Protein AF-A0A6J6XHI1-F1 (afdb_monomer_lite)

Foldseek 3Di:
DDDDDDDDDPDDDDDDDPDDDDDDDDDDDDDPDDDPDDPDDDDDPDDCPVPPPQPDPPVVVDDPVVLLVVLLVDDLVNLVVVLVVCVVPVVPVSSNVSSVVNNVVVD

Sequence (107 aa):
MPKSGKLVTLNSDDTAASKNITLNKDATVANTQKTAANSKAKAKASPASTSAKLPIASYDDLSALQILDLLGALNKTELAKIKKYETANRSRQTILKKIAMLSDAAK

pLDDT: mean 70.79, std 20.2, range [39.09, 95.44]

Organism: NCBI:txid449393

Radius of gyration: 32.2 Å; chains: 1; bounding box: 94×56×48 Å

Structure (mmCIF, N/CA/C/O backbone):
data_AF-A0A6J6XHI1-F1
#
_entry.id   AF-A0A6J6XHI1-F1
#
loop_
_atom_site.group_PDB
_atom_site.id
_atom_site.type_symbol
_atom_site.label_atom_id
_atom_site.label_alt_id
_atom_site.label_comp_id
_atom_site.label_asym_id
_atom_site.label_entity_id
_atom_site.label_seq_id
_atom_site.pdbx_PDB_ins_code
_atom_site.Cartn_x
_atom_site.Cartn_y
_atom_site.Cartn_z
_atom_site.occupancy
_atom_site.B_iso_or_equiv
_atom_site.auth_seq_id
_atom_site.auth_comp_id
_atom_site.auth_asym_id
_atom_site.auth_atom_id
_atom_site.pdbx_PDB_model_num
ATOM 1 N N . MET A 1 1 ? 78.054 -31.771 34.290 1.00 42.78 1 MET A N 1
ATOM 2 C CA . MET A 1 1 ? 78.383 -32.861 33.336 1.00 42.78 1 MET A CA 1
ATOM 3 C C . MET A 1 1 ? 77.396 -34.001 33.575 1.00 42.78 1 MET A C 1
ATOM 5 O O . MET A 1 1 ? 77.033 -34.147 34.733 1.00 42.78 1 MET A O 1
ATOM 9 N N . PRO A 1 2 ? 77.082 -34.902 32.630 1.00 53.41 2 PRO A N 1
ATOM 10 C CA . PRO A 1 2 ? 76.630 -34.804 31.234 1.00 53.41 2 PRO A CA 1
ATOM 11 C C . PRO A 1 2 ? 75.185 -35.386 31.074 1.00 53.41 2 PRO A C 1
ATOM 13 O O . PRO A 1 2 ? 74.699 -36.102 31.932 1.00 53.41 2 PRO A O 1
ATOM 16 N N . LYS A 1 3 ? 74.389 -34.878 30.125 1.00 48.25 3 LYS A N 1
ATOM 17 C CA . LYS A 1 3 ? 73.924 -35.505 28.861 1.00 48.25 3 LYS A CA 1
ATOM 18 C C . LYS A 1 3 ? 72.863 -36.625 28.926 1.00 48.25 3 LYS A C 1
ATOM 20 O O . LYS A 1 3 ? 73.018 -37.635 29.596 1.00 48.25 3 LYS A O 1
ATOM 25 N N . SER A 1 4 ? 71.949 -36.468 27.959 1.00 54.00 4 SER A N 1
ATOM 26 C CA . SER A 1 4 ? 71.303 -37.481 27.103 1.00 54.00 4 SER A CA 1
ATOM 27 C C . SER A 1 4 ? 70.133 -38.292 27.657 1.00 54.00 4 SER A C 1
ATOM 29 O O . SER A 1 4 ? 70.269 -39.036 28.615 1.00 54.00 4 SER A O 1
ATOM 31 N N . GLY A 1 5 ? 69.007 -38.226 26.937 1.00 52.59 5 GLY A N 1
ATOM 32 C CA . GLY A 1 5 ? 67.890 -39.151 27.115 1.00 52.59 5 GLY A CA 1
ATOM 33 C C . GLY A 1 5 ? 66.619 -38.726 26.387 1.00 52.59 5 GLY A C 1
ATOM 34 O O . GLY A 1 5 ? 65.652 -38.326 27.011 1.00 52.59 5 GLY A O 1
ATOM 35 N N . LYS A 1 6 ? 66.650 -38.780 25.057 1.00 57.78 6 LYS A N 1
ATOM 36 C CA . LYS A 1 6 ? 65.527 -38.590 24.130 1.00 57.78 6 LYS A CA 1
ATOM 37 C C . LYS A 1 6 ? 64.396 -39.587 24.427 1.00 57.78 6 LYS A C 1
ATOM 39 O O . LYS A 1 6 ? 64.662 -40.781 24.416 1.00 57.78 6 LYS A O 1
ATOM 44 N N . LEU A 1 7 ? 63.150 -39.125 24.527 1.00 47.22 7 LEU A N 1
ATOM 45 C CA . LEU A 1 7 ? 62.016 -39.877 23.988 1.00 47.22 7 LEU A CA 1
ATOM 46 C C . LEU A 1 7 ? 60.948 -38.902 23.494 1.00 47.22 7 LEU A C 1
ATOM 48 O O . LEU A 1 7 ? 60.340 -38.152 24.249 1.00 47.22 7 LEU A O 1
ATOM 52 N N . VAL A 1 8 ? 60.791 -38.897 22.176 1.00 53.41 8 VAL A N 1
ATOM 53 C CA . VAL A 1 8 ? 59.625 -38.358 21.491 1.00 53.41 8 VAL A CA 1
ATOM 54 C C . VAL A 1 8 ? 58.458 -39.253 21.881 1.00 53.41 8 VAL A C 1
ATOM 56 O O . VAL A 1 8 ? 58.407 -40.406 21.457 1.00 53.41 8 VAL A O 1
ATOM 59 N N . THR A 1 9 ? 57.536 -38.718 22.669 1.00 55.47 9 THR A N 1
ATOM 60 C CA . THR A 1 9 ? 56.197 -39.281 22.804 1.00 55.47 9 THR A CA 1
ATOM 61 C C . THR A 1 9 ? 55.265 -38.361 22.034 1.00 55.47 9 THR A C 1
ATOM 63 O O . THR A 1 9 ? 54.850 -37.317 22.526 1.00 55.47 9 THR A O 1
ATOM 66 N N . LEU A 1 10 ? 54.996 -38.738 20.784 1.00 56.00 10 LEU A N 1
ATOM 67 C CA . LEU A 1 10 ? 53.841 -38.267 20.031 1.00 56.00 10 LEU A CA 1
ATOM 68 C C . LEU A 1 10 ? 52.606 -38.865 20.705 1.00 56.00 10 LEU A C 1
ATOM 70 O O . LEU A 1 10 ? 52.205 -39.967 20.352 1.00 56.00 10 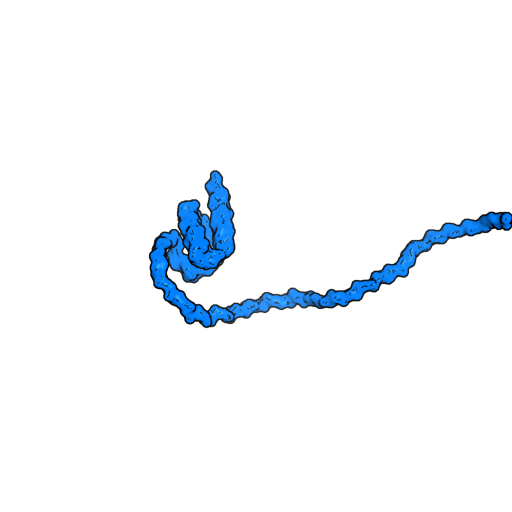LEU A O 1
ATOM 74 N N . ASN A 1 11 ? 52.046 -38.174 21.691 1.00 53.38 11 ASN A N 1
ATOM 75 C CA . ASN A 1 11 ? 50.708 -38.465 22.185 1.00 53.38 11 ASN A CA 1
ATOM 76 C C . ASN A 1 11 ? 49.926 -37.160 22.158 1.00 53.38 11 ASN A C 1
ATOM 78 O O . ASN A 1 11 ? 50.294 -36.191 22.814 1.00 53.38 11 ASN A O 1
ATOM 82 N N . SER A 1 12 ? 48.909 -37.169 21.303 1.00 50.09 12 SER A N 1
ATOM 83 C CA . SER A 1 12 ? 47.958 -36.106 21.034 1.00 50.09 12 SER A CA 1
ATOM 84 C C . SER A 1 12 ? 47.493 -35.422 22.310 1.00 50.09 12 SER A C 1
ATOM 86 O O . SER A 1 12 ? 47.080 -36.098 23.253 1.00 50.09 12 SER A O 1
ATOM 88 N N . ASP A 1 13 ? 47.560 -34.094 22.286 1.00 48.91 13 ASP A N 1
ATOM 89 C CA . ASP A 1 13 ? 47.169 -33.211 23.368 1.00 48.91 13 ASP A CA 1
ATOM 90 C C . ASP A 1 13 ? 45.858 -33.623 24.039 1.00 48.91 13 ASP A C 1
ATOM 92 O O . ASP A 1 13 ? 44.803 -33.808 23.423 1.00 48.91 13 ASP A O 1
ATOM 96 N N . ASP A 1 14 ? 46.005 -33.731 25.352 1.00 49.22 14 ASP A N 1
ATOM 97 C CA . ASP A 1 14 ? 45.006 -33.717 26.390 1.00 49.22 14 ASP A CA 1
ATOM 98 C C . ASP A 1 14 ? 43.763 -32.878 26.068 1.00 49.22 14 ASP A C 1
ATOM 100 O O . ASP A 1 14 ? 43.779 -31.656 25.927 1.00 49.22 14 ASP A O 1
ATOM 104 N N . THR A 1 15 ? 42.627 -33.570 26.081 1.00 51.19 15 THR A N 1
ATOM 105 C CA . THR A 1 15 ? 41.517 -33.309 27.005 1.00 51.19 15 THR A CA 1
ATOM 106 C C . THR A 1 15 ? 41.707 -32.083 27.915 1.00 51.19 15 THR A C 1
ATOM 108 O O . THR A 1 15 ? 42.087 -32.199 29.078 1.00 51.19 15 THR A O 1
ATOM 111 N N . ALA A 1 16 ? 41.314 -30.905 27.430 1.00 48.62 16 ALA A N 1
ATOM 112 C CA . ALA A 1 16 ? 41.046 -29.738 28.265 1.00 48.62 16 ALA A CA 1
ATOM 113 C C . ALA A 1 16 ? 39.592 -29.283 28.077 1.00 48.62 16 ALA A C 1
ATOM 115 O O . ALA A 1 16 ? 39.250 -28.462 27.231 1.00 48.62 16 ALA A O 1
ATOM 116 N N . ALA A 1 17 ? 38.730 -29.897 28.887 1.00 49.62 17 ALA A N 1
ATOM 117 C CA . ALA A 1 17 ? 37.598 -29.285 29.575 1.00 49.62 17 ALA A CA 1
ATOM 118 C C . ALA A 1 17 ? 36.996 -28.012 28.943 1.00 49.62 17 ALA A C 1
ATOM 120 O O . ALA A 1 17 ? 37.223 -26.891 29.396 1.00 49.62 17 ALA A O 1
ATOM 121 N N . SER A 1 18 ? 36.082 -28.205 27.991 1.00 47.91 18 SER A N 1
ATOM 122 C CA . SER A 1 18 ? 35.026 -27.226 27.732 1.00 47.91 18 SER A CA 1
ATOM 123 C C . SER A 1 18 ? 34.072 -27.189 28.930 1.00 47.91 18 SER A C 1
ATOM 125 O O . SER A 1 18 ? 33.166 -28.011 29.053 1.00 47.91 18 SER A O 1
ATOM 127 N N . LYS A 1 19 ? 34.293 -26.240 29.844 1.00 58.16 19 LYS A N 1
ATOM 128 C CA . LYS A 1 19 ? 33.337 -25.870 30.894 1.00 58.16 19 LYS A CA 1
ATOM 129 C C . LYS A 1 19 ? 32.988 -24.392 30.781 1.00 58.16 19 LYS A C 1
ATOM 131 O O . LYS A 1 19 ? 33.640 -23.549 31.384 1.00 58.16 19 LYS A O 1
ATOM 136 N N . ASN A 1 20 ? 31.907 -24.114 30.060 1.00 50.41 20 ASN A N 1
ATOM 137 C CA . ASN A 1 20 ? 30.910 -23.135 30.495 1.00 50.41 20 ASN A CA 1
ATOM 138 C C . ASN A 1 20 ? 29.572 -23.483 29.813 1.00 50.41 20 ASN A C 1
ATOM 140 O O . ASN A 1 20 ? 29.344 -23.149 28.659 1.00 50.41 20 ASN A O 1
ATOM 144 N N . ILE A 1 21 ? 28.840 -24.462 30.348 1.00 54.62 21 ILE A N 1
ATOM 145 C CA . ILE A 1 21 ? 27.621 -24.226 31.144 1.00 54.62 21 ILE A CA 1
ATOM 146 C C . ILE A 1 21 ? 26.633 -23.300 30.409 1.00 54.62 21 ILE A C 1
ATOM 148 O O . ILE A 1 21 ? 26.498 -22.114 30.675 1.00 54.62 21 ILE A O 1
ATOM 152 N N . THR A 1 22 ? 25.959 -23.908 29.436 1.00 49.12 22 THR A N 1
ATOM 153 C CA . THR A 1 22 ? 24.502 -23.962 29.284 1.00 49.12 22 THR A CA 1
ATOM 154 C C . THR A 1 22 ? 23.675 -22.816 29.882 1.00 49.12 22 THR A C 1
ATOM 156 O O . THR A 1 22 ? 23.308 -22.837 31.058 1.00 49.12 22 THR A O 1
ATOM 159 N N . LEU A 1 23 ? 23.186 -21.938 29.003 1.00 51.94 23 LEU A N 1
ATOM 160 C CA . LEU A 1 23 ? 21.825 -21.419 29.112 1.00 51.94 23 LEU A CA 1
ATOM 161 C C . LEU A 1 23 ? 20.939 -22.182 28.131 1.00 51.94 23 LEU A C 1
ATOM 163 O O . LEU A 1 23 ? 21.058 -22.093 26.913 1.00 51.94 23 LEU A O 1
ATOM 167 N N . ASN A 1 24 ? 20.089 -22.994 28.741 1.00 58.25 24 ASN A N 1
ATOM 168 C CA . ASN A 1 24 ? 19.045 -23.786 28.130 1.00 58.25 24 ASN A CA 1
ATOM 169 C C . ASN A 1 24 ? 18.016 -22.919 27.398 1.00 58.25 24 ASN A C 1
ATOM 171 O O . ASN A 1 24 ? 17.704 -21.822 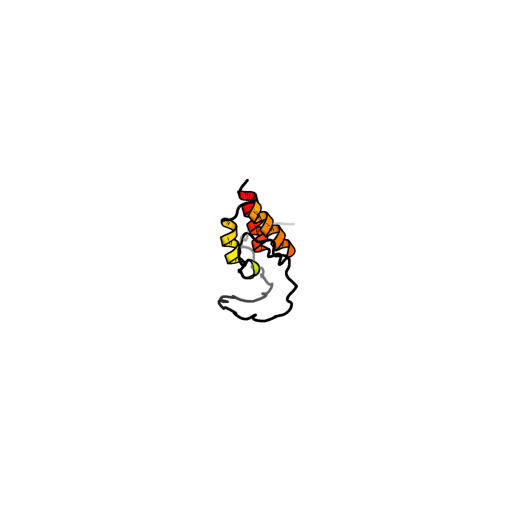27.865 1.00 58.25 24 ASN A O 1
ATOM 175 N N . LYS A 1 25 ? 17.374 -23.557 26.418 1.00 53.25 25 LYS A N 1
ATOM 176 C CA . LYS A 1 25 ? 15.915 -23.744 26.257 1.00 53.25 25 LYS A CA 1
ATOM 177 C C . LYS A 1 25 ? 15.530 -23.478 24.806 1.00 53.25 25 LYS A C 1
ATOM 179 O O . LYS A 1 25 ? 15.564 -22.352 24.336 1.00 53.25 25 LYS A O 1
ATOM 184 N N . ASP A 1 26 ? 15.390 -24.562 24.054 1.00 44.66 26 ASP A N 1
ATOM 185 C CA . ASP A 1 26 ? 14.073 -25.133 23.721 1.00 44.66 26 ASP A CA 1
ATOM 186 C C . ASP A 1 26 ? 13.509 -24.392 22.499 1.00 44.66 26 ASP A C 1
ATOM 188 O O . ASP A 1 26 ? 13.138 -23.225 22.544 1.00 44.66 26 ASP A O 1
ATOM 192 N N . ALA A 1 27 ? 13.625 -24.973 21.308 1.00 50.88 27 ALA A N 1
ATOM 193 C CA . ALA A 1 27 ? 12.503 -25.739 20.777 1.00 50.88 27 ALA A CA 1
ATOM 194 C C . ALA A 1 27 ? 11.168 -25.005 20.996 1.00 50.88 27 ALA A C 1
ATOM 196 O O . ALA A 1 27 ? 10.378 -25.341 21.863 1.00 50.88 27 ALA A O 1
ATOM 197 N N . THR A 1 28 ? 10.886 -24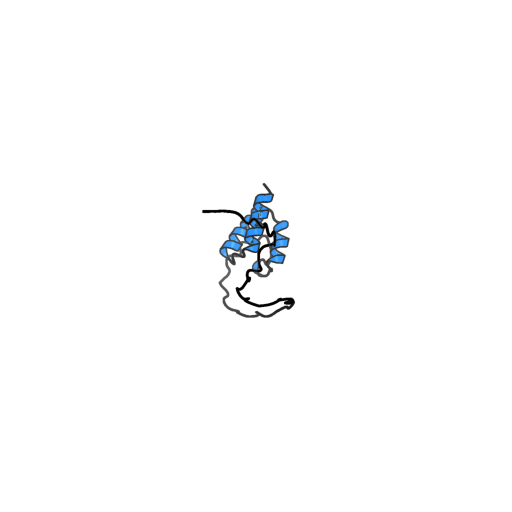.016 20.152 1.00 47.78 28 THR A N 1
ATOM 198 C CA . THR A 1 28 ? 9.498 -23.623 19.889 1.00 47.78 28 THR A CA 1
ATOM 199 C C . THR A 1 28 ? 9.133 -24.082 18.489 1.00 47.78 28 THR A C 1
ATOM 201 O O . THR A 1 28 ? 9.041 -23.325 17.527 1.00 47.78 28 THR A O 1
ATOM 204 N N . VAL A 1 29 ? 8.933 -25.395 18.389 1.00 53.25 29 VAL A N 1
ATOM 205 C CA . VAL A 1 29 ? 7.932 -25.930 17.471 1.00 53.25 29 VAL A CA 1
ATOM 206 C C . VAL A 1 29 ? 6.576 -25.384 17.939 1.00 53.25 29 VAL A C 1
ATOM 208 O O . VAL A 1 29 ? 6.285 -25.407 19.130 1.00 53.25 29 VAL A O 1
ATOM 211 N N . ALA A 1 30 ? 5.766 -24.927 16.982 1.00 49.84 30 ALA A N 1
ATOM 212 C CA . ALA A 1 30 ? 4.366 -24.507 17.104 1.00 49.84 30 ALA A CA 1
ATOM 213 C C . ALA A 1 30 ? 4.071 -23.124 17.724 1.00 49.84 30 ALA A C 1
ATOM 215 O O . ALA A 1 30 ? 3.995 -22.946 18.934 1.00 49.84 30 ALA A O 1
ATOM 216 N N . ASN A 1 31 ? 3.670 -22.186 16.858 1.00 49.03 31 ASN A N 1
ATOM 217 C CA . ASN A 1 31 ? 2.455 -21.418 17.133 1.00 49.03 31 ASN A CA 1
ATOM 218 C C . ASN A 1 31 ? 1.684 -21.123 15.836 1.00 49.03 31 ASN A C 1
ATOM 220 O O . ASN A 1 31 ? 1.619 -19.999 15.342 1.00 49.03 31 ASN A O 1
ATOM 224 N N . THR A 1 32 ? 1.073 -22.168 15.276 1.00 53.41 32 THR A N 1
ATOM 225 C CA . THR A 1 32 ? -0.219 -21.995 14.612 1.00 53.41 32 THR A CA 1
ATOM 226 C C . THR A 1 32 ? -1.223 -21.656 15.704 1.00 53.41 32 THR A C 1
ATOM 228 O O . THR A 1 32 ? -1.465 -22.495 16.566 1.00 53.41 32 THR A O 1
ATOM 231 N N . GLN A 1 33 ? -1.770 -20.442 15.655 1.00 57.88 33 GLN A N 1
ATOM 232 C CA . GLN A 1 33 ? -3.127 -20.041 16.062 1.00 57.88 33 GLN A CA 1
ATOM 233 C C . GLN A 1 33 ? -3.167 -18.507 16.023 1.00 57.88 33 GLN A C 1
ATOM 235 O O . GLN A 1 33 ? -2.505 -17.820 16.786 1.00 57.88 33 GLN A O 1
ATOM 240 N N . LYS A 1 34 ? -3.824 -17.903 15.032 1.00 53.28 34 LYS A N 1
ATOM 241 C CA . LYS A 1 34 ? -5.248 -17.557 15.138 1.00 53.28 34 LYS A CA 1
ATOM 242 C C . LYS A 1 34 ? -5.590 -17.005 16.525 1.00 53.28 34 LYS A C 1
ATOM 244 O O . LYS A 1 34 ? -6.128 -17.715 17.363 1.00 53.28 34 LYS A O 1
ATOM 249 N N . THR A 1 35 ? -5.405 -15.704 16.698 1.00 39.09 35 THR A N 1
ATOM 250 C CA . THR A 1 35 ? -6.235 -14.909 17.605 1.00 39.09 35 THR A CA 1
ATOM 251 C C . THR A 1 35 ? -6.920 -13.818 16.795 1.00 39.09 35 THR A C 1
ATOM 253 O O . THR A 1 35 ? -6.456 -12.697 16.620 1.00 39.09 35 THR A O 1
ATOM 256 N N . ALA A 1 36 ? -8.083 -14.185 16.261 1.00 52.84 36 ALA A N 1
ATOM 257 C CA . ALA A 1 36 ? -9.145 -13.218 16.076 1.00 52.84 36 ALA A CA 1
ATOM 258 C C . ALA A 1 36 ? -9.564 -12.739 17.472 1.00 52.84 36 ALA A C 1
ATOM 260 O O . ALA A 1 36 ? -10.178 -13.512 18.197 1.00 52.84 36 ALA A O 1
ATOM 261 N N . ALA A 1 37 ? -9.173 -11.521 17.850 1.00 46.19 37 ALA A N 1
ATOM 262 C CA . ALA A 1 37 ? -9.907 -10.620 18.744 1.00 46.19 37 ALA A CA 1
ATOM 263 C C . ALA A 1 37 ? -9.034 -9.403 19.082 1.00 46.19 37 ALA A C 1
ATOM 265 O O . ALA A 1 37 ? -8.329 -9.378 20.082 1.00 46.19 37 ALA A O 1
ATOM 266 N N . ASN A 1 38 ? -9.146 -8.343 18.287 1.00 46.19 38 ASN A N 1
ATOM 267 C CA . ASN A 1 38 ? -9.309 -7.041 18.925 1.00 46.19 38 ASN A CA 1
ATOM 268 C C . ASN A 1 38 ? -10.348 -6.239 18.152 1.00 46.19 38 ASN A C 1
ATOM 270 O O . ASN A 1 38 ? -10.073 -5.261 17.458 1.00 46.19 38 ASN A O 1
ATOM 274 N N . SER A 1 39 ? -11.579 -6.730 18.240 1.00 56.78 39 SER A N 1
ATOM 275 C CA . SER A 1 39 ? -12.748 -5.906 18.014 1.00 56.78 39 SER A CA 1
ATOM 276 C C . SER A 1 39 ? -12.826 -4.888 19.151 1.00 56.78 39 SER A C 1
ATOM 278 O O . SER A 1 39 ? -12.857 -5.267 20.316 1.00 56.78 39 SER A O 1
ATOM 280 N N . LYS A 1 40 ? -13.009 -3.620 18.769 1.00 51.97 40 LYS A N 1
ATOM 281 C CA . LYS A 1 40 ? -13.665 -2.569 19.564 1.00 51.97 40 LYS A CA 1
ATOM 282 C C . LYS A 1 40 ? -12.765 -1.754 20.506 1.00 51.97 40 LYS A C 1
ATOM 284 O O . LYS A 1 40 ? -12.852 -1.836 21.721 1.00 51.97 40 LYS A O 1
ATOM 289 N N . ALA A 1 41 ? -12.089 -0.775 19.911 1.00 45.75 41 ALA A N 1
ATOM 290 C CA . ALA A 1 41 ? -12.067 0.572 20.479 1.00 45.75 41 ALA A CA 1
ATOM 291 C C . ALA A 1 41 ? -12.685 1.538 19.456 1.00 45.75 41 ALA A C 1
ATOM 293 O O . ALA A 1 41 ? -12.019 2.104 18.593 1.00 45.75 41 ALA A O 1
ATOM 294 N N . LYS A 1 42 ? -14.015 1.658 19.522 1.00 52.66 42 LYS A N 1
ATOM 295 C CA . LYS A 1 42 ? -14.775 2.750 18.911 1.00 52.66 42 LYS A CA 1
ATOM 296 C C . LYS A 1 42 ? -14.541 3.999 19.756 1.00 52.66 42 LYS A C 1
ATOM 298 O O . LYS A 1 42 ? -14.987 4.020 20.895 1.00 52.66 42 LYS A O 1
ATOM 303 N N . ALA A 1 43 ? -13.896 5.000 19.165 1.00 49.84 43 ALA A N 1
ATOM 304 C CA . ALA A 1 43 ? -14.106 6.447 19.321 1.00 49.84 43 ALA A CA 1
ATOM 305 C C . ALA A 1 43 ? -12.790 7.113 18.898 1.00 49.84 43 ALA A C 1
ATOM 307 O O . ALA A 1 43 ? -11.775 6.984 19.563 1.00 49.84 43 ALA A O 1
ATOM 308 N N . LYS A 1 44 ? -12.727 7.777 17.751 1.00 43.66 44 LYS A N 1
ATOM 309 C CA . LYS A 1 44 ? -13.332 9.094 17.590 1.00 43.66 44 LYS A CA 1
ATOM 310 C C . LYS A 1 44 ? -13.568 9.325 16.102 1.00 43.66 44 LYS A C 1
ATOM 312 O O . LYS A 1 44 ? -12.627 9.293 15.316 1.00 43.66 44 LYS A O 1
ATOM 317 N N . ALA A 1 45 ? -14.827 9.542 15.732 1.00 53.44 45 ALA A N 1
ATOM 318 C CA . ALA A 1 45 ? -15.145 10.197 14.477 1.00 53.44 45 ALA A CA 1
ATOM 319 C C . ALA A 1 45 ? -14.423 11.552 14.491 1.00 53.44 45 ALA A C 1
ATOM 321 O O . ALA A 1 45 ? -14.782 12.434 15.271 1.00 53.44 45 ALA A O 1
ATOM 322 N N . SER A 1 46 ? -13.355 11.667 13.706 1.00 51.50 46 SER A N 1
ATOM 323 C CA . SER A 1 46 ? -12.784 12.960 13.354 1.00 51.50 46 SER A CA 1
ATOM 324 C C . SER A 1 46 ? -13.445 13.383 12.045 1.00 51.50 46 SER A C 1
ATOM 326 O O . SER A 1 46 ? -13.629 12.539 11.161 1.00 51.50 46 SER A O 1
ATOM 328 N N . PRO A 1 47 ? -13.908 14.635 11.957 1.00 47.56 47 PRO A N 1
ATOM 329 C CA . PRO A 1 47 ? -14.897 15.049 10.983 1.00 47.56 47 PRO A CA 1
ATOM 330 C C . PRO A 1 47 ? -14.275 14.998 9.597 1.00 47.56 47 PRO A C 1
ATOM 332 O O . PRO A 1 47 ? -13.154 15.470 9.422 1.00 47.56 47 PRO A O 1
ATOM 335 N N . ALA A 1 48 ? -15.011 14.385 8.6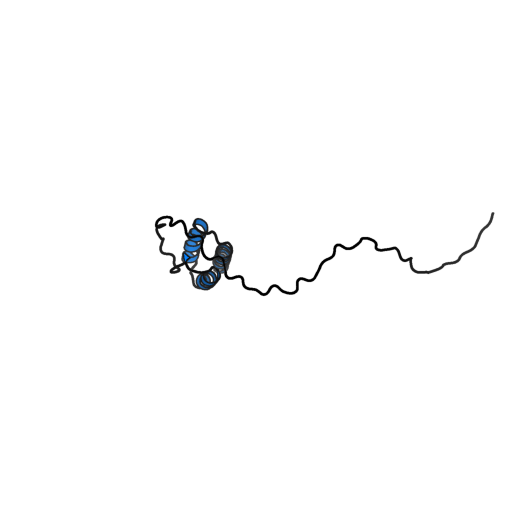65 1.00 50.81 48 ALA A N 1
ATOM 336 C CA . ALA A 1 48 ? -14.897 14.522 7.218 1.00 50.81 48 ALA A CA 1
ATOM 337 C C . ALA A 1 48 ? -13.604 15.218 6.772 1.00 50.81 48 ALA A C 1
ATOM 339 O O . ALA A 1 48 ? -13.604 16.387 6.392 1.00 50.81 48 ALA A O 1
ATOM 340 N N . SER A 1 49 ? -12.481 14.496 6.853 1.00 48.72 49 SER A N 1
ATOM 341 C CA . SER A 1 49 ? -11.280 14.903 6.141 1.00 48.72 49 SER A CA 1
ATOM 342 C C . SER A 1 49 ? -11.695 14.840 4.692 1.00 48.72 49 SER A C 1
ATOM 344 O O . SER A 1 49 ? -11.927 13.732 4.206 1.00 48.72 49 SER A O 1
ATOM 346 N N . THR A 1 50 ? -11.929 16.011 4.089 1.00 47.44 50 THR A N 1
ATOM 347 C CA . THR A 1 50 ? -12.300 16.222 2.691 1.00 47.44 50 THR A CA 1
ATOM 348 C C . THR A 1 50 ? -11.674 15.108 1.891 1.00 47.44 50 THR A C 1
ATOM 350 O O . THR A 1 50 ? -10.458 15.107 1.696 1.00 47.44 50 THR A O 1
ATOM 353 N N . SER A 1 51 ? -12.470 14.076 1.601 1.00 55.00 51 SER A N 1
ATOM 354 C CA . SER A 1 51 ? -11.938 12.810 1.125 1.00 55.00 51 SER A CA 1
ATOM 355 C C . SER A 1 51 ? -11.574 13.084 -0.310 1.00 55.00 51 SER A C 1
ATOM 357 O O . SER A 1 51 ? -12.403 12.933 -1.203 1.00 55.00 51 SER A O 1
ATOM 359 N N . ALA A 1 52 ? -10.372 13.629 -0.506 1.00 57.88 52 ALA A N 1
ATOM 360 C CA . ALA A 1 52 ? -9.769 13.831 -1.799 1.00 57.88 52 ALA A CA 1
ATOM 361 C C . ALA A 1 52 ? -9.901 12.476 -2.465 1.00 57.88 52 ALA A C 1
ATOM 363 O O . ALA A 1 52 ? -9.271 11.531 -1.999 1.00 57.88 52 ALA A O 1
ATOM 364 N N . LYS A 1 53 ? -10.841 12.374 -3.414 1.00 69.88 53 LYS A N 1
ATOM 365 C CA . LYS A 1 53 ? -11.349 11.109 -3.940 1.00 69.88 53 LYS A CA 1
ATOM 366 C C . LYS A 1 53 ? -10.145 10.228 -4.243 1.00 69.88 53 LYS A C 1
ATOM 368 O O . LYS A 1 53 ? -9.407 10.508 -5.192 1.00 69.88 53 LYS A O 1
ATOM 373 N N . LEU A 1 54 ? -9.890 9.245 -3.378 1.00 82.69 54 LEU A N 1
ATOM 374 C CA . LEU A 1 54 ? -8.752 8.374 -3.590 1.00 82.69 54 LEU A CA 1
ATOM 375 C C . LEU A 1 54 ? -9.028 7.569 -4.862 1.00 82.69 54 LEU A C 1
ATOM 377 O O . LEU A 1 54 ? -10.187 7.250 -5.139 1.00 82.69 54 LEU A O 1
ATOM 381 N N . PRO A 1 55 ? -7.981 7.226 -5.629 1.00 86.56 55 PRO A N 1
ATOM 382 C CA . PRO A 1 55 ? -8.131 6.346 -6.785 1.00 86.56 55 PRO A CA 1
ATOM 383 C C . PRO A 1 55 ? -8.726 4.980 -6.403 1.00 86.56 55 PRO A C 1
ATOM 385 O O . PRO A 1 55 ? -9.391 4.341 -7.208 1.00 86.56 55 PRO A O 1
ATOM 388 N N . ILE A 1 56 ? -8.518 4.555 -5.153 1.00 86.50 56 ILE A N 1
ATOM 389 C CA . ILE A 1 56 ? -9.069 3.327 -4.586 1.00 86.50 56 ILE A CA 1
ATOM 390 C C . ILE A 1 56 ? -10.327 3.657 -3.774 1.00 86.50 56 ILE A C 1
ATOM 392 O O . ILE A 1 56 ? -10.287 4.465 -2.842 1.00 86.50 56 ILE A O 1
ATOM 396 N N . ALA A 1 57 ? -11.439 3.006 -4.116 1.00 88.69 57 ALA A N 1
ATOM 397 C CA . ALA A 1 57 ? -12.692 3.111 -3.376 1.00 88.69 57 ALA A CA 1
ATOM 398 C C . ALA A 1 57 ? -12.577 2.470 -1.984 1.00 88.69 57 ALA A C 1
ATOM 400 O O . ALA A 1 57 ? -11.910 1.449 -1.825 1.00 88.69 57 ALA A O 1
ATOM 401 N N . SER A 1 58 ? -13.238 3.070 -0.988 1.00 86.38 58 SER A N 1
ATOM 402 C CA . SER A 1 58 ? -13.275 2.570 0.398 1.00 86.38 58 SER A CA 1
ATOM 403 C C . SER A 1 58 ? -11.893 2.250 0.983 1.00 86.38 58 SER A C 1
ATOM 405 O O . SER A 1 58 ? -11.742 1.317 1.763 1.00 86.38 58 SER A O 1
ATOM 407 N N . TYR A 1 59 ? -10.869 3.025 0.611 1.00 90.19 59 TYR A N 1
ATOM 408 C CA . TYR A 1 59 ? -9.472 2.768 0.973 1.00 90.19 59 TYR A CA 1
ATOM 409 C C . TYR A 1 59 ? -9.251 2.538 2.479 1.00 90.19 59 TYR A C 1
ATOM 411 O O . TYR A 1 59 ? -8.501 1.644 2.865 1.00 90.19 59 TYR A O 1
ATOM 419 N N . ASP A 1 60 ? -9.934 3.305 3.331 1.00 87.62 60 ASP A N 1
ATOM 420 C CA . ASP A 1 60 ? -9.824 3.182 4.790 1.00 87.62 60 ASP A CA 1
ATOM 421 C C . ASP A 1 60 ? -10.392 1.868 5.345 1.00 87.62 60 ASP A C 1
ATOM 423 O O . ASP A 1 60 ? -9.924 1.390 6.386 1.00 87.62 60 ASP A O 1
ATOM 427 N N . ASP A 1 61 ? -11.353 1.273 4.637 1.00 89.62 61 ASP A N 1
ATOM 428 C CA . ASP A 1 61 ? -11.996 0.007 4.996 1.00 89.62 61 ASP A CA 1
ATOM 429 C C . ASP A 1 61 ? -11.190 -1.206 4.507 1.00 89.62 61 ASP A C 1
ATOM 431 O O . ASP A 1 61 ? -11.407 -2.331 4.963 1.00 89.62 61 ASP A O 1
ATOM 435 N N . LEU A 1 62 ? -10.231 -0.994 3.599 1.00 91.38 62 LEU A N 1
ATOM 436 C CA . LEU A 1 62 ? -9.411 -2.060 3.041 1.00 91.38 62 LEU A CA 1
ATOM 437 C C . LEU A 1 62 ? -8.246 -2.443 3.964 1.00 91.38 62 LEU A C 1
ATOM 439 O O . LEU A 1 62 ? -7.556 -1.621 4.594 1.00 91.38 62 LEU A O 1
ATOM 443 N N . SER A 1 63 ? -7.975 -3.748 3.996 1.00 91.88 63 SER A N 1
ATOM 444 C CA . SER A 1 63 ? -6.779 -4.287 4.637 1.00 91.88 63 SER A CA 1
ATOM 445 C C . SER A 1 63 ? -5.521 -3.915 3.849 1.00 91.88 63 SER A C 1
ATOM 447 O O . SER A 1 63 ? -5.565 -3.652 2.649 1.00 91.88 63 SER A O 1
ATOM 449 N N . ALA A 1 64 ? -4.366 -3.922 4.520 1.00 89.19 64 ALA A N 1
ATOM 450 C CA . ALA A 1 64 ? -3.102 -3.612 3.860 1.00 89.19 64 ALA A CA 1
ATOM 451 C C . ALA A 1 64 ? -2.844 -4.528 2.651 1.00 89.19 64 ALA A C 1
ATOM 453 O O . ALA A 1 64 ? -2.480 -4.023 1.600 1.00 89.19 64 ALA A O 1
ATOM 454 N N . LEU A 1 65 ? -3.091 -5.838 2.769 1.00 90.88 65 LEU A N 1
ATOM 455 C CA . LEU A 1 65 ? -2.891 -6.791 1.669 1.00 90.88 65 LEU A CA 1
ATOM 456 C C . LEU A 1 65 ? -3.773 -6.473 0.455 1.00 90.88 65 LEU A C 1
ATOM 458 O O . LEU A 1 65 ? -3.257 -6.378 -0.651 1.00 90.88 65 LEU A O 1
ATOM 462 N N . GLN A 1 66 ? -5.063 -6.201 0.672 1.00 94.19 66 GLN A N 1
ATOM 463 C CA . GLN A 1 66 ? -5.970 -5.806 -0.414 1.00 94.19 66 GLN A CA 1
ATOM 464 C C . GLN A 1 66 ? -5.508 -4.520 -1.100 1.00 94.19 66 GLN A C 1
ATOM 466 O O . GLN A 1 66 ? -5.544 -4.417 -2.321 1.00 94.19 66 GLN A O 1
ATOM 471 N N . ILE A 1 67 ? -5.038 -3.537 -0.326 1.00 93.69 67 ILE A N 1
ATOM 472 C CA . ILE A 1 67 ? -4.487 -2.307 -0.899 1.00 93.69 67 ILE A CA 1
ATOM 473 C C . ILE A 1 67 ? -3.241 -2.624 -1.735 1.00 93.69 67 ILE A C 1
ATOM 475 O O . ILE A 1 67 ? -3.106 -2.084 -2.827 1.00 93.69 67 ILE A O 1
ATOM 479 N N . LEU A 1 68 ? -2.350 -3.502 -1.260 1.00 92.69 68 LEU A N 1
ATOM 480 C CA . LEU A 1 68 ? -1.134 -3.886 -1.984 1.00 92.69 68 LEU A CA 1
ATOM 481 C C . LEU A 1 68 ? -1.426 -4.458 -3.376 1.00 92.69 68 LEU A C 1
ATOM 483 O O . LEU A 1 68 ? -0.708 -4.109 -4.316 1.00 92.69 68 LEU A O 1
ATOM 487 N N . ASP A 1 69 ? -2.459 -5.290 -3.499 1.00 93.12 69 ASP A N 1
ATOM 488 C CA . ASP A 1 69 ? -2.872 -5.874 -4.779 1.00 93.12 69 ASP A CA 1
ATOM 489 C C . ASP A 1 69 ? -3.389 -4.796 -5.739 1.00 93.12 69 ASP A C 1
ATOM 491 O O . ASP A 1 69 ? -3.018 -4.764 -6.913 1.00 93.12 69 ASP A O 1
ATOM 495 N N . LEU A 1 70 ? -4.175 -3.846 -5.225 1.00 92.81 70 LEU A N 1
ATOM 496 C CA . LEU A 1 70 ? -4.719 -2.745 -6.020 1.00 92.81 70 LEU A CA 1
ATOM 497 C C . LEU A 1 70 ? -3.632 -1.773 -6.489 1.00 92.81 70 LEU A C 1
ATOM 499 O O . LEU A 1 70 ? -3.687 -1.315 -7.625 1.00 92.81 70 LEU A O 1
ATOM 503 N N . LEU A 1 71 ? -2.614 -1.489 -5.663 1.00 93.44 71 LEU A N 1
ATOM 504 C CA . LEU A 1 71 ? -1.520 -0.572 -6.018 1.00 93.44 71 LEU A CA 1
ATOM 505 C C . LEU A 1 71 ? -0.796 -0.971 -7.309 1.00 93.44 71 LEU A C 1
ATOM 507 O O . LEU A 1 71 ? -0.294 -0.095 -8.006 1.00 93.44 71 LEU A O 1
ATOM 511 N N . GLY A 1 72 ? -0.729 -2.266 -7.631 1.00 90.69 72 GLY A N 1
ATOM 512 C CA . GLY A 1 72 ? -0.087 -2.744 -8.858 1.00 90.69 72 GLY A CA 1
ATOM 513 C C . GLY A 1 72 ? -0.802 -2.315 -10.143 1.00 90.69 72 GLY A C 1
ATOM 514 O O . GLY A 1 72 ? -0.163 -2.235 -11.186 1.00 90.69 72 GLY A O 1
ATOM 515 N N . ALA A 1 73 ? -2.099 -2.010 -10.066 1.00 90.31 73 ALA A N 1
ATOM 516 C CA . ALA A 1 73 ? -2.904 -1.574 -11.204 1.00 90.31 73 ALA A CA 1
ATOM 517 C C . ALA A 1 73 ? -2.927 -0.044 -11.389 1.00 90.31 73 ALA A C 1
ATOM 519 O O . ALA A 1 73 ? -3.540 0.446 -12.334 1.00 90.31 73 ALA A O 1
ATOM 520 N N . LEU A 1 74 ? -2.301 0.715 -10.483 1.00 91.69 74 LEU A N 1
ATOM 521 C CA . LEU A 1 74 ? -2.353 2.176 -10.471 1.00 91.69 74 LEU A CA 1
ATOM 522 C C . LEU A 1 74 ? -1.176 2.816 -11.208 1.00 91.69 74 LEU A C 1
ATOM 524 O O . LEU A 1 74 ? -0.039 2.344 -11.166 1.00 91.69 74 LEU A O 1
ATOM 528 N N . ASN A 1 75 ? -1.435 3.987 -11.784 1.00 91.56 75 ASN A N 1
ATOM 529 C CA . ASN A 1 75 ? -0.419 4.801 -12.444 1.00 91.56 75 ASN A CA 1
ATOM 530 C C . ASN A 1 75 ? 0.390 5.645 -11.441 1.00 91.56 75 ASN A C 1
ATOM 532 O O . ASN A 1 75 ? -0.061 5.942 -10.333 1.00 91.56 75 ASN A O 1
ATOM 536 N N . LYS A 1 76 ? 1.569 6.141 -11.849 1.00 90.25 76 LYS A N 1
ATOM 537 C CA . LYS A 1 76 ? 2.468 6.958 -10.997 1.00 90.25 76 LYS A CA 1
ATOM 538 C C . LYS A 1 76 ? 1.766 8.139 -10.313 1.00 90.25 76 LYS A C 1
ATOM 540 O O . LYS A 1 76 ? 1.985 8.398 -9.130 1.00 90.25 76 LYS A O 1
ATOM 545 N N . THR A 1 77 ? 0.901 8.847 -11.038 1.00 90.88 77 THR A N 1
ATOM 546 C CA . THR A 1 77 ? 0.142 9.989 -10.503 1.00 90.88 77 THR A CA 1
ATOM 547 C C . THR A 1 77 ? -0.827 9.563 -9.401 1.00 90.88 77 THR A C 1
ATOM 549 O O . THR A 1 77 ? -1.018 10.279 -8.419 1.00 90.88 77 THR A O 1
ATOM 552 N N . GLU A 1 78 ? -1.434 8.387 -9.541 1.00 92.75 78 GLU A N 1
ATOM 553 C CA . GLU A 1 78 ? -2.373 7.822 -8.572 1.00 92.75 78 GLU A CA 1
ATOM 554 C C . GLU A 1 78 ? -1.631 7.298 -7.341 1.00 92.75 78 GLU A C 1
ATOM 556 O O . GLU A 1 78 ? -2.004 7.625 -6.214 1.00 92.75 78 GLU A O 1
ATOM 561 N N . LEU A 1 79 ? -0.510 6.602 -7.549 1.00 93.75 79 LEU A N 1
ATOM 562 C CA . LEU A 1 79 ? 0.400 6.176 -6.486 1.00 93.75 79 LEU A CA 1
ATOM 563 C C . LEU A 1 79 ? 0.899 7.362 -5.648 1.00 93.75 79 LEU A C 1
ATOM 565 O O . LEU A 1 79 ? 0.931 7.278 -4.421 1.00 93.75 79 LEU A O 1
ATOM 569 N N . ALA A 1 80 ? 1.222 8.498 -6.274 1.00 92.19 80 ALA A N 1
ATOM 570 C CA . ALA A 1 80 ? 1.631 9.710 -5.563 1.00 92.19 80 ALA A CA 1
ATOM 571 C C . ALA A 1 80 ? 0.503 10.309 -4.701 1.00 92.19 80 ALA A C 1
ATOM 573 O O . ALA A 1 80 ? 0.767 10.788 -3.594 1.00 92.19 80 ALA A O 1
ATOM 574 N N . LYS A 1 81 ? -0.753 10.264 -5.173 1.00 92.19 81 LYS A N 1
ATOM 575 C CA . LYS A 1 81 ? -1.925 10.693 -4.385 1.00 92.19 81 LYS A CA 1
ATOM 576 C C . LYS A 1 81 ? -2.112 9.803 -3.158 1.00 92.19 81 LYS A C 1
ATOM 578 O O . LYS A 1 81 ? -2.259 10.325 -2.054 1.00 92.19 81 LYS A O 1
ATOM 583 N N . ILE A 1 82 ? -2.031 8.483 -3.337 1.00 92.31 82 ILE A N 1
ATOM 584 C CA . ILE A 1 82 ? -2.140 7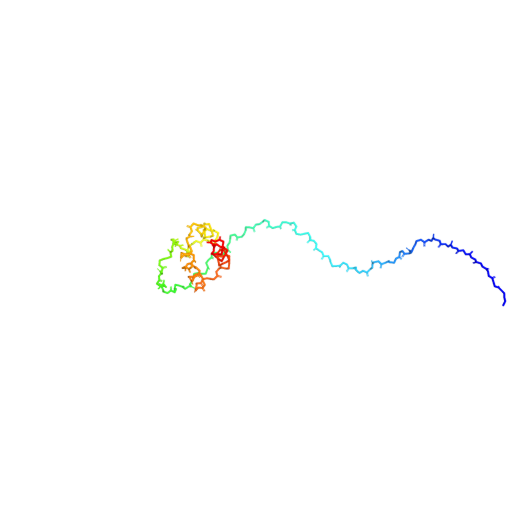.524 -2.230 1.00 92.31 82 ILE A CA 1
ATOM 585 C C . ILE A 1 82 ? -0.981 7.691 -1.254 1.00 92.31 82 ILE A C 1
ATOM 587 O O . ILE A 1 82 ? -1.214 7.709 -0.053 1.00 92.31 82 ILE A O 1
ATOM 591 N N . LYS A 1 83 ? 0.249 7.901 -1.739 1.00 92.69 83 LYS A N 1
ATOM 592 C CA . LYS A 1 83 ? 1.411 8.154 -0.877 1.00 92.69 83 LYS A CA 1
ATOM 593 C C . LYS A 1 83 ? 1.164 9.337 0.054 1.00 92.69 83 LYS A C 1
ATOM 595 O O . LYS A 1 83 ? 1.348 9.191 1.255 1.00 92.69 83 LYS A O 1
ATOM 600 N N . LYS A 1 84 ? 0.723 10.479 -0.491 1.00 92.12 84 LYS A N 1
ATOM 601 C CA . LYS A 1 84 ? 0.419 11.687 0.296 1.00 92.12 84 LYS A CA 1
ATOM 602 C C . LYS A 1 84 ? -0.670 11.427 1.335 1.00 92.12 84 LYS A C 1
ATOM 604 O O . LYS A 1 84 ? -0.522 11.829 2.486 1.00 92.12 84 LYS A O 1
ATOM 609 N N . TYR A 1 85 ? -1.738 10.744 0.928 1.00 91.88 85 TYR A N 1
ATOM 610 C CA . TYR A 1 85 ? -2.833 10.398 1.825 1.00 91.88 85 TYR A CA 1
ATOM 611 C C . TYR A 1 85 ? -2.379 9.459 2.951 1.00 91.88 85 TYR A C 1
ATOM 613 O O . TYR A 1 85 ? -2.619 9.737 4.122 1.00 91.88 85 TYR A O 1
ATOM 621 N N . GLU A 1 86 ? -1.659 8.388 2.617 1.00 93.00 86 GLU A N 1
ATOM 622 C CA . GLU A 1 86 ? -1.187 7.397 3.582 1.00 93.00 86 GLU A CA 1
ATOM 623 C C . GLU A 1 86 ? -0.237 8.027 4.602 1.00 93.00 86 GLU A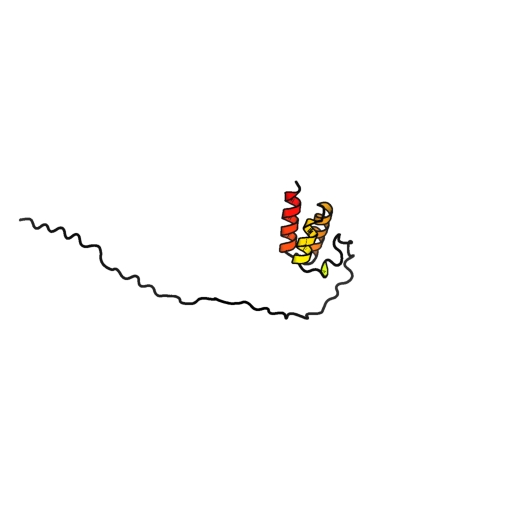 C 1
ATOM 625 O O . GLU A 1 86 ? -0.400 7.794 5.796 1.00 93.00 86 GLU A O 1
ATOM 630 N N . THR A 1 87 ? 0.699 8.880 4.165 1.00 92.44 87 THR A N 1
ATOM 631 C CA . THR A 1 87 ? 1.601 9.603 5.079 1.00 92.44 87 THR A CA 1
ATOM 632 C C . THR A 1 87 ? 0.873 10.568 6.014 1.00 92.44 87 THR A C 1
ATOM 634 O O . THR A 1 87 ? 1.356 10.823 7.110 1.00 92.44 87 THR A O 1
ATOM 637 N N . ALA A 1 88 ? -0.273 11.110 5.596 1.00 89.00 88 ALA A N 1
ATOM 638 C CA . ALA A 1 88 ? -1.060 12.042 6.402 1.00 89.00 88 ALA A CA 1
ATOM 639 C C . ALA A 1 88 ? -2.056 11.341 7.343 1.00 89.00 88 ALA A C 1
ATOM 641 O O . ALA A 1 88 ? -2.512 11.954 8.304 1.00 89.00 88 ALA A O 1
ATOM 642 N N . ASN A 1 89 ? -2.411 10.084 7.059 1.00 87.94 89 ASN A N 1
ATOM 643 C CA . ASN A 1 89 ? -3.408 9.331 7.814 1.00 87.94 89 ASN A CA 1
ATOM 644 C C . ASN A 1 89 ? -2.742 8.285 8.727 1.00 87.94 89 ASN A C 1
ATOM 646 O O . ASN A 1 89 ? -2.269 8.617 9.812 1.00 87.94 89 ASN A O 1
ATOM 650 N N . ARG A 1 90 ? -2.674 7.015 8.307 1.00 88.00 90 ARG A N 1
ATOM 651 C CA . ARG A 1 90 ? -2.183 5.916 9.161 1.00 88.00 90 ARG A CA 1
ATOM 652 C C . ARG A 1 90 ? -0.691 5.627 9.036 1.00 88.00 90 ARG A C 1
ATOM 654 O O . ARG A 1 90 ? -0.149 4.939 9.896 1.00 88.00 90 ARG A O 1
ATOM 661 N N . SER A 1 91 ? -0.034 6.102 7.981 1.00 90.38 91 SER A N 1
ATOM 662 C CA . SER A 1 91 ? 1.383 5.844 7.701 1.00 90.38 91 SER A CA 1
ATOM 663 C C . SER A 1 91 ? 1.761 4.353 7.733 1.00 90.38 91 SER A C 1
ATOM 665 O O . SER A 1 91 ? 2.803 3.968 8.273 1.00 90.38 91 SER A O 1
ATOM 667 N N . ARG A 1 92 ? 0.925 3.477 7.151 1.00 93.44 92 ARG A N 1
ATOM 668 C CA . ARG A 1 92 ? 1.188 2.031 7.056 1.00 93.44 92 ARG A CA 1
ATOM 669 C C . ARG A 1 92 ? 2.457 1.788 6.230 1.00 93.44 92 ARG A C 1
ATOM 671 O O . ARG A 1 92 ? 2.473 1.939 5.008 1.00 93.44 92 ARG A O 1
ATOM 678 N N . GLN A 1 93 ? 3.517 1.334 6.895 1.00 94.06 93 GLN A N 1
ATOM 679 C CA . GLN A 1 93 ? 4.844 1.169 6.286 1.00 94.06 93 GLN A CA 1
ATOM 680 C C . GLN A 1 93 ? 4.858 0.210 5.090 1.00 94.06 93 GLN A C 1
ATOM 682 O O . GLN A 1 93 ? 5.537 0.468 4.099 1.00 94.06 93 GLN A O 1
ATOM 687 N N . THR A 1 94 ? 4.082 -0.874 5.144 1.00 93.88 94 THR A N 1
ATOM 688 C CA . THR A 1 94 ? 3.983 -1.852 4.049 1.00 93.88 94 THR A CA 1
ATOM 689 C C . THR A 1 94 ? 3.480 -1.210 2.754 1.00 93.88 94 THR A C 1
ATOM 691 O O . THR A 1 94 ? 4.007 -1.484 1.678 1.00 93.88 94 THR A O 1
ATOM 694 N N . ILE A 1 95 ? 2.505 -0.304 2.864 1.00 94.69 95 ILE A N 1
ATOM 695 C CA . ILE A 1 95 ? 1.927 0.417 1.727 1.00 94.69 95 ILE A CA 1
ATOM 696 C C . ILE A 1 95 ? 2.942 1.418 1.173 1.00 94.69 95 ILE A C 1
ATOM 698 O O . ILE A 1 95 ? 3.216 1.418 -0.025 1.00 94.69 95 ILE A O 1
ATOM 702 N N . LEU A 1 96 ? 3.561 2.224 2.042 1.00 95.44 96 LEU A N 1
ATOM 703 C CA . LEU A 1 96 ? 4.564 3.214 1.636 1.00 95.44 96 LEU A CA 1
ATOM 704 C C . LEU A 1 96 ? 5.756 2.569 0.913 1.00 95.44 96 LEU A C 1
ATOM 706 O O . LEU A 1 96 ? 6.193 3.080 -0.120 1.00 95.44 96 LEU A O 1
ATOM 710 N N . LYS A 1 97 ? 6.240 1.422 1.410 1.00 95.38 97 LYS A N 1
ATOM 711 C CA . LYS A 1 97 ? 7.301 0.635 0.763 1.00 95.38 97 LYS A CA 1
ATOM 712 C C . LYS A 1 97 ? 6.878 0.144 -0.619 1.00 95.38 97 LYS A C 1
ATOM 714 O O . LYS A 1 97 ? 7.617 0.347 -1.578 1.00 95.38 97 LYS A O 1
ATOM 719 N N . LYS A 1 98 ? 5.682 -0.446 -0.746 1.00 94.75 98 LYS A N 1
ATOM 720 C CA . LYS A 1 98 ? 5.171 -0.925 -2.040 1.00 94.75 98 LYS A CA 1
ATOM 721 C C . LYS A 1 98 ? 5.046 0.215 -3.053 1.00 94.75 98 LYS A C 1
ATOM 723 O O . LYS A 1 98 ? 5.472 0.052 -4.193 1.00 94.75 98 LYS A O 1
ATOM 728 N N . ILE A 1 99 ? 4.535 1.374 -2.635 1.00 94.62 99 ILE A N 1
ATOM 729 C CA . ILE A 1 99 ? 4.440 2.560 -3.496 1.00 94.62 99 ILE A CA 1
ATOM 730 C C . ILE A 1 99 ? 5.828 3.023 -3.953 1.00 94.62 99 ILE A C 1
ATOM 732 O O . ILE A 1 99 ? 6.001 3.325 -5.132 1.00 94.62 99 ILE A O 1
ATOM 736 N N . ALA A 1 100 ? 6.814 3.073 -3.051 1.00 93.44 100 ALA A N 1
ATOM 737 C CA . ALA A 1 100 ? 8.180 3.454 -3.405 1.00 93.44 100 ALA A CA 1
ATOM 738 C C . ALA A 1 100 ? 8.777 2.513 -4.465 1.00 93.44 100 ALA A C 1
ATOM 740 O O . ALA A 1 100 ? 9.298 2.997 -5.465 1.00 93.44 100 ALA A O 1
ATOM 741 N N . MET A 1 101 ? 8.611 1.195 -4.298 1.00 93.12 101 MET A N 1
ATOM 742 C CA . MET A 1 101 ? 9.072 0.197 -5.272 1.00 93.12 101 MET A CA 1
ATOM 743 C C . MET A 1 101 ? 8.408 0.366 -6.645 1.00 93.12 101 MET A C 1
ATOM 745 O O . MET A 1 101 ? 9.094 0.371 -7.659 1.00 93.12 101 MET A O 1
ATOM 749 N N . LEU A 1 102 ? 7.081 0.530 -6.691 1.00 93.25 102 LEU A N 1
ATOM 750 C CA . LEU A 1 102 ? 6.343 0.682 -7.954 1.00 93.25 102 LEU A CA 1
ATOM 751 C C . LEU A 1 102 ? 6.633 2.016 -8.657 1.00 93.25 102 LEU A C 1
ATOM 753 O O . LEU A 1 102 ? 6.619 2.091 -9.882 1.00 93.25 102 LEU A O 1
ATOM 757 N N . SER A 1 103 ? 6.905 3.073 -7.888 1.00 88.69 103 SER A N 1
ATOM 758 C CA . SER A 1 103 ? 7.237 4.390 -8.445 1.00 88.69 103 SER A CA 1
ATOM 759 C C . SER A 1 103 ? 8.625 4.413 -9.087 1.00 88.69 103 SER A C 1
ATOM 761 O O . SER A 1 103 ? 8.819 5.124 -10.072 1.00 88.69 103 SER A O 1
ATOM 763 N N . ASP A 1 104 ? 9.567 3.652 -8.525 1.00 87.38 104 ASP A N 1
ATOM 764 C CA . ASP A 1 104 ? 10.941 3.525 -9.017 1.00 87.38 104 ASP A CA 1
ATOM 765 C C . ASP A 1 104 ? 11.039 2.572 -10.218 1.00 87.38 104 ASP A C 1
ATOM 767 O O . ASP A 1 104 ? 11.631 2.921 -11.234 1.00 87.38 104 ASP A O 1
ATOM 771 N N . ALA A 1 105 ? 10.361 1.420 -10.154 1.00 77.44 105 ALA A N 1
ATOM 772 C CA . ALA A 1 105 ? 10.410 0.388 -11.193 1.00 77.44 105 ALA A CA 1
ATOM 773 C C . ALA A 1 105 ? 9.823 0.815 -12.550 1.00 77.44 105 ALA A C 1
ATOM 775 O O . ALA A 1 105 ? 10.124 0.205 -13.568 1.00 77.44 105 ALA A O 1
ATOM 776 N N . ALA A 1 106 ? 8.970 1.839 -12.578 1.00 62.72 106 ALA A N 1
ATOM 777 C CA . ALA A 1 106 ? 8.363 2.341 -13.809 1.00 62.72 106 ALA A CA 1
ATOM 778 C C . ALA A 1 106 ? 9.201 3.443 -14.498 1.00 62.72 106 ALA A C 1
ATOM 780 O O . ALA A 1 106 ? 8.660 4.177 -15.330 1.00 62.72 106 ALA A O 1
ATOM 781 N N . LYS A 1 107 ? 10.458 3.650 -14.086 1.00 51.41 107 LYS A N 1
ATOM 782 C CA . LYS A 1 107 ? 11.417 4.582 -14.703 1.00 51.41 107 LYS A CA 1
ATOM 783 C C . LYS A 1 107 ? 11.948 4.044 -16.028 1.00 51.41 107 LYS A C 1
ATOM 785 O O . LYS A 1 107 ? 12.091 4.895 -16.930 1.00 51.41 107 LYS A O 1
#

Secondary structure (DSSP, 8-state):
------------------------------------------------------SSTTGGGS-HHHHHHHHTT--HHHHHHHHHHHHHTT--HHHHHHHHHHHHHT-